Protein AF-A0A427A4R5-F1 (afdb_monomer)

Radius of gyration: 20.58 Å; Cα contacts (8 Å, |Δi|>4): 154; chains: 1; bounding box: 73×39×42 Å

Nearest PDB structures (foldseek):
  8kbw-assembly1_D  TM=3.831E-01  e=3.449E-10  Oryza sativa Japonica Group
  9b99-assembly1_A  TM=3.797E-01  e=1.182E-09  Grindelia hirsutula
  3s9v-assembly3_C  TM=4.020E-01  e=3.395E-09  Abies grandis
  8kbw-assembly1_F  TM=3.816E-01  e=3.201E-09  Oryza sativa Japonica Group
  3sdv-assembly1_A  TM=4.084E-01  e=1.267E-06  Abies grandis

Mean predicted aligned error: 14.0 Å

InterPro domains:
  IPR008930 Terpenoid cyclases/protein prenyltransferase alpha-alpha toroid [SSF48239] (10-171)
  IPR050148 Terpene synthase-like [PTHR31739] (1-123)

Sequence (173 aa):
MGDGEISISAYDTAWVALLKNTDGSGGPRFPSSLQWIVHNQLPDGSWGDAVIFSAHDRMINTLACNMWRLREEEAELMPIGFEVAFPSLLDIAKELELEIPYGDPSLQEIDAKRNLKLKRYCSKTPVLHSPFQTYWTEDGICWAKNTRVHEVDDTSMGFRLLRLHGYDVSAGE

pLDDT: mean 71.15, std 11.74, range [39.38, 89.81]

Foldseek 3Di:
DDDDPDDDQLLVLLVQQPDDDPVPPRHHPCVVSLVCLVVQQDPVRFDADPPDDDPLRRVNSRCSSCLVVLVVPDPVPDPQCCLQVVVVVVVVCVVVVPPDPCVDVSNVVSVVVNVVVVCVQCVVDPPPAGVLNVQQDLVFDDPDGPDPDHDPSRRVVSVVVCVVVPHDHDNHD

Structure (mmCIF, N/CA/C/O backbone):
data_AF-A0A427A4R5-F1
#
_entry.id   AF-A0A427A4R5-F1
#
loop_
_atom_site.group_PDB
_atom_site.id
_atom_site.type_symbol
_atom_site.label_atom_id
_atom_site.label_alt_id
_atom_site.label_comp_id
_atom_site.label_asym_id
_atom_site.label_entity_id
_atom_site.label_seq_id
_atom_site.pdbx_PDB_ins_code
_atom_site.Cartn_x
_atom_site.Cartn_y
_atom_site.Cartn_z
_atom_site.occupancy
_atom_site.B_iso_or_equiv
_atom_site.auth_seq_id
_atom_site.auth_comp_id
_atom_site.auth_asym_id
_atom_site.auth_atom_id
_atom_site.pdbx_PDB_model_num
ATOM 1 N N . MET A 1 1 ? -39.276 -5.305 -4.359 1.00 40.47 1 MET A N 1
ATOM 2 C CA . MET A 1 1 ? -38.156 -4.649 -5.060 1.00 40.47 1 MET A CA 1
ATOM 3 C C . MET A 1 1 ? -36.912 -5.276 -4.477 1.00 40.47 1 MET A C 1
ATOM 5 O O . MET A 1 1 ? -36.729 -5.146 -3.278 1.00 40.47 1 MET A O 1
ATOM 9 N N . GLY A 1 2 ? -36.224 -6.115 -5.251 1.00 44.09 2 GLY A N 1
ATOM 10 C CA . GLY A 1 2 ? -35.002 -6.772 -4.787 1.00 44.09 2 GLY A CA 1
ATOM 11 C C . GLY A 1 2 ? -33.870 -5.759 -4.772 1.00 44.09 2 GLY A C 1
ATOM 12 O O . GLY A 1 2 ? -33.790 -4.940 -5.691 1.00 44.09 2 GLY A O 1
ATOM 13 N N . ASP A 1 3 ? -33.061 -5.789 -3.719 1.00 51.88 3 ASP A N 1
ATOM 14 C CA . ASP A 1 3 ? -31.823 -5.023 -3.643 1.00 51.88 3 ASP A CA 1
ATOM 15 C C . ASP A 1 3 ? -30.990 -5.366 -4.883 1.00 51.88 3 ASP A C 1
ATOM 17 O O . ASP A 1 3 ? -30.817 -6.541 -5.209 1.00 51.88 3 ASP A O 1
ATOM 21 N N . GLY A 1 4 ? -30.596 -4.348 -5.653 1.00 47.34 4 GLY A N 1
ATOM 22 C CA . GLY A 1 4 ? -29.899 -4.550 -6.921 1.00 47.34 4 GLY A CA 1
ATOM 23 C C . GLY A 1 4 ? -28.663 -5.425 -6.725 1.00 47.34 4 GLY A C 1
ATOM 24 O O . GLY A 1 4 ? -27.891 -5.195 -5.796 1.00 47.34 4 GLY A O 1
ATOM 25 N N . GLU A 1 5 ? -28.483 -6.429 -7.585 1.00 48.81 5 GLU A N 1
ATOM 26 C CA . GLU A 1 5 ? -27.277 -7.258 -7.583 1.00 48.81 5 GLU A CA 1
ATOM 27 C C . GLU A 1 5 ? -26.081 -6.392 -7.993 1.00 48.81 5 GLU A C 1
ATOM 29 O O . GLU A 1 5 ? -25.834 -6.146 -9.172 1.00 48.81 5 GLU A O 1
ATOM 34 N N . ILE A 1 6 ? -25.366 -5.882 -6.995 1.00 63.69 6 ILE A N 1
ATOM 35 C CA . ILE A 1 6 ? -24.097 -5.177 -7.149 1.00 63.69 6 ILE A CA 1
ATOM 36 C C . ILE A 1 6 ? -23.028 -6.067 -6.520 1.00 63.69 6 ILE A C 1
ATOM 38 O O . ILE A 1 6 ? -23.220 -6.619 -5.433 1.00 63.69 6 ILE A O 1
ATOM 42 N N . SER A 1 7 ? -21.908 -6.241 -7.220 1.00 70.44 7 SER A N 1
ATOM 43 C CA . SER A 1 7 ? -20.760 -6.987 -6.709 1.00 70.44 7 SER A CA 1
ATOM 44 C C . SER A 1 7 ? -20.239 -6.363 -5.415 1.00 70.44 7 SER A C 1
ATOM 46 O O . SER A 1 7 ? -20.190 -5.141 -5.280 1.00 70.44 7 SER A O 1
ATOM 48 N N . ILE A 1 8 ? -19.806 -7.199 -4.471 1.00 79.31 8 ILE A N 1
ATOM 49 C CA . ILE A 1 8 ? -19.217 -6.726 -3.215 1.00 79.31 8 ILE A CA 1
ATOM 50 C C . ILE A 1 8 ? -17.925 -5.959 -3.525 1.00 79.31 8 ILE A C 1
ATOM 52 O O . ILE A 1 8 ? -17.024 -6.480 -4.179 1.00 79.31 8 ILE A O 1
ATOM 56 N N . SER A 1 9 ? -17.837 -4.728 -3.027 1.00 83.75 9 SER A N 1
ATOM 57 C CA . SER A 1 9 ? -16.649 -3.880 -3.120 1.00 83.75 9 SER A CA 1
ATOM 58 C C . SER A 1 9 ? -15.634 -4.292 -2.054 1.00 83.75 9 SER A C 1
ATOM 60 O O . SER A 1 9 ? -15.919 -4.247 -0.849 1.00 83.75 9 SER A O 1
ATOM 62 N N . ALA A 1 10 ? -14.445 -4.722 -2.487 1.00 82.94 10 ALA A N 1
ATOM 63 C CA . ALA A 1 10 ? -13.373 -5.093 -1.567 1.00 82.94 10 ALA A CA 1
ATOM 64 C C . ALA A 1 10 ? -12.885 -3.880 -0.762 1.00 82.94 10 ALA A C 1
ATOM 66 O O . ALA A 1 10 ? -12.626 -4.008 0.433 1.00 82.94 10 ALA A O 1
ATOM 67 N N . TYR A 1 11 ? -12.857 -2.702 -1.387 1.00 77.94 11 TYR A N 1
ATOM 68 C CA . TYR A 1 11 ? -12.563 -1.423 -0.758 1.00 77.94 11 TYR A CA 1
ATOM 69 C C . TYR A 1 11 ? -13.521 -1.153 0.406 1.00 77.94 11 TYR A C 1
ATOM 71 O O . TYR A 1 11 ? -13.077 -1.089 1.550 1.00 77.94 11 TYR A O 1
ATOM 79 N N . ASP A 1 12 ? -14.834 -1.104 0.163 1.00 80.06 12 ASP A N 1
ATOM 80 C CA . ASP A 1 12 ? -15.829 -0.827 1.214 1.00 80.06 12 ASP A CA 1
ATOM 81 C C . ASP A 1 12 ? -15.789 -1.874 2.333 1.00 80.06 12 ASP A C 1
ATOM 83 O O . ASP A 1 12 ? -15.874 -1.550 3.520 1.00 80.06 12 ASP A O 1
ATOM 87 N N . THR A 1 13 ? -15.586 -3.142 1.970 1.00 82.31 13 THR A N 1
ATOM 88 C CA . THR A 1 13 ? -15.473 -4.237 2.942 1.00 82.31 13 THR A CA 1
ATOM 89 C C . THR A 1 13 ? -14.233 -4.091 3.827 1.00 82.31 13 THR A C 1
ATOM 91 O O . THR A 1 13 ? -14.310 -4.333 5.036 1.00 82.31 13 THR A O 1
ATOM 94 N N . ALA A 1 14 ? -13.108 -3.643 3.262 1.00 75.50 14 ALA A N 1
ATOM 95 C CA . ALA A 1 14 ? -11.887 -3.350 4.004 1.00 75.50 14 ALA A CA 1
ATOM 96 C C . ALA A 1 14 ? -12.073 -2.230 5.029 1.00 75.50 14 ALA A C 1
ATOM 98 O O . ALA A 1 14 ? -11.571 -2.321 6.150 1.00 75.50 14 ALA A O 1
ATOM 99 N N . TRP A 1 15 ? -12.872 -1.219 4.706 1.00 75.12 15 TRP A N 1
ATOM 100 C CA . TRP A 1 15 ? -13.190 -0.148 5.647 1.00 75.12 15 TRP A CA 1
ATOM 101 C C . TRP A 1 15 ? -14.040 -0.601 6.818 1.00 75.12 15 TRP A C 1
ATOM 103 O O . TRP A 1 15 ? -13.760 -0.251 7.966 1.00 75.12 15 TRP A O 1
ATOM 113 N N . VAL A 1 16 ? -15.057 -1.417 6.550 1.00 79.75 16 VAL A N 1
ATOM 114 C CA . VAL A 1 16 ? -15.907 -1.982 7.604 1.00 79.75 16 VAL A CA 1
ATOM 115 C C . VAL A 1 16 ? -15.085 -2.867 8.547 1.00 79.75 16 VAL A C 1
ATOM 117 O O . VAL A 1 16 ? -15.309 -2.848 9.759 1.00 79.75 16 VAL A O 1
ATOM 120 N N . ALA A 1 17 ? -14.090 -3.583 8.015 1.00 79.50 17 ALA A N 1
ATOM 121 C CA . ALA A 1 17 ? -13.190 -4.428 8.794 1.00 79.50 17 ALA A CA 1
ATOM 122 C C . ALA A 1 17 ? -12.305 -3.656 9.795 1.00 79.50 17 ALA A C 1
ATOM 124 O O . ALA A 1 17 ? -11.918 -4.221 10.818 1.00 79.50 17 ALA A O 1
ATOM 125 N N . LEU A 1 18 ? -12.018 -2.371 9.552 1.00 73.12 18 LEU A N 1
ATOM 126 C CA . LEU A 1 18 ? -11.190 -1.532 10.433 1.00 73.12 18 LEU A CA 1
ATOM 127 C C . LEU A 1 18 ? -11.945 -0.977 11.652 1.00 73.12 18 LEU A C 1
ATOM 129 O O . LEU A 1 18 ? -11.328 -0.461 12.590 1.00 73.12 18 LEU A O 1
ATOM 133 N N . LEU A 1 19 ? -13.278 -1.062 11.667 1.00 74.94 19 LEU A N 1
ATOM 134 C CA . LEU A 1 19 ? -14.085 -0.568 12.779 1.00 74.94 19 LEU A CA 1
ATOM 135 C C . LEU A 1 19 ? -13.841 -1.411 14.030 1.00 74.94 19 LEU A C 1
ATOM 137 O O . LEU A 1 19 ? -13.988 -2.627 14.000 1.00 74.94 19 LEU A O 1
ATOM 141 N N . LYS A 1 20 ? -13.535 -0.766 15.158 1.00 75.69 20 LYS A N 1
ATOM 142 C CA . LYS A 1 20 ? -13.300 -1.446 16.441 1.00 75.69 20 LYS A CA 1
ATOM 143 C C . LYS A 1 20 ? -14.582 -1.624 17.254 1.00 75.69 20 LYS A C 1
ATOM 145 O O . LYS A 1 20 ? -15.545 -0.847 17.140 1.00 75.69 20 LYS A O 1
ATOM 150 N N . ASN A 1 21 ? -14.578 -2.634 18.120 1.00 74.62 21 ASN A N 1
ATOM 151 C CA . ASN A 1 21 ? -15.621 -2.797 19.125 1.00 74.62 21 ASN A CA 1
ATOM 152 C C . ASN A 1 21 ? -15.681 -1.582 20.064 1.00 74.62 21 ASN A C 1
ATOM 154 O O . ASN A 1 21 ? -14.662 -1.052 20.502 1.00 74.62 21 ASN A O 1
ATOM 158 N N . THR A 1 22 ? -16.897 -1.141 20.393 1.00 76.75 22 THR A N 1
ATOM 159 C CA . THR A 1 22 ? -17.135 -0.030 21.340 1.00 76.75 22 THR A CA 1
ATOM 160 C C . THR A 1 22 ? -16.897 -0.410 22.796 1.00 76.75 22 THR A C 1
ATOM 162 O O . THR A 1 22 ? -16.847 0.471 23.645 1.00 76.75 22 THR A O 1
ATOM 165 N N . ASP A 1 23 ? -16.769 -1.701 23.091 1.00 78.69 23 ASP A N 1
ATOM 166 C CA . ASP A 1 23 ? -16.553 -2.228 24.440 1.00 78.69 23 ASP A CA 1
ATOM 167 C C . ASP A 1 23 ? -15.074 -2.222 24.871 1.00 78.69 23 ASP A C 1
ATOM 169 O O . ASP A 1 23 ? -14.762 -2.583 26.003 1.00 78.69 23 ASP A O 1
ATOM 173 N N . GLY A 1 24 ? -14.160 -1.808 23.985 1.00 63.94 24 GLY A N 1
ATOM 174 C CA . GLY A 1 24 ? -12.726 -1.759 24.267 1.00 63.94 24 GLY A CA 1
ATOM 175 C C . GLY A 1 24 ? -12.001 -3.104 24.152 1.00 63.94 24 GLY A C 1
ATOM 176 O O . GLY A 1 24 ? -10.807 -3.152 24.432 1.00 63.94 24 GLY A O 1
ATOM 177 N N . SER A 1 25 ? -12.658 -4.171 23.680 1.00 70.12 25 SER A N 1
ATOM 178 C CA . SER A 1 25 ? -12.070 -5.516 23.508 1.00 70.12 25 SER A CA 1
ATOM 179 C C . SER A 1 25 ? -10.952 -5.611 22.456 1.00 70.12 25 SER A C 1
ATOM 181 O O . SER A 1 25 ? -10.437 -6.695 22.199 1.00 70.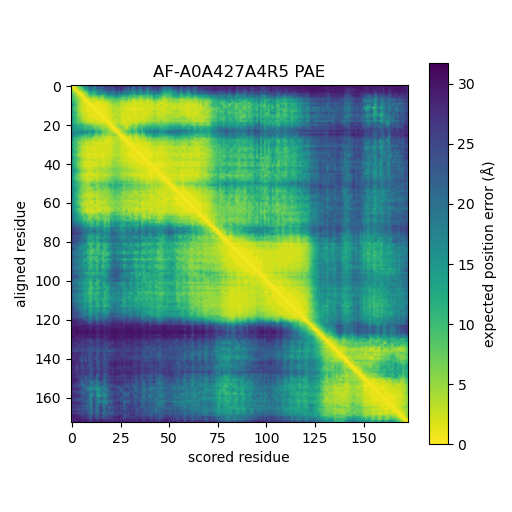12 25 SER A O 1
ATOM 183 N N . GLY A 1 26 ? -10.557 -4.497 21.830 1.00 65.56 26 GLY A N 1
ATOM 184 C CA . GLY A 1 26 ? -9.461 -4.417 20.857 1.00 65.56 26 GLY A CA 1
ATOM 185 C C . GLY A 1 26 ? -9.765 -5.027 19.484 1.00 65.56 26 GLY A C 1
ATOM 186 O O . GLY A 1 26 ? -9.138 -4.627 18.508 1.00 65.56 26 GLY A O 1
ATOM 187 N N . GLY A 1 27 ? -10.748 -5.929 19.397 1.00 70.69 27 GLY A N 1
ATOM 188 C CA . GLY A 1 27 ? -11.131 -6.632 18.175 1.00 70.69 27 GLY A CA 1
ATOM 189 C C . GLY A 1 27 ? -12.009 -5.832 17.196 1.00 70.69 27 GLY A C 1
ATOM 190 O O . GLY A 1 27 ? -12.560 -4.776 17.543 1.00 70.69 27 GLY A O 1
ATOM 191 N N . PRO A 1 28 ? -12.160 -6.348 15.962 1.00 75.81 28 PRO A N 1
ATOM 192 C CA . PRO A 1 28 ? -12.996 -5.759 14.922 1.00 75.81 28 PRO A CA 1
ATOM 193 C C . PRO A 1 28 ? -14.482 -5.892 15.275 1.00 75.81 28 PRO A C 1
ATOM 195 O O . PRO A 1 28 ? -14.946 -6.942 15.719 1.00 75.81 28 PRO A O 1
ATOM 198 N N . ARG A 1 29 ? -15.246 -4.835 15.001 1.00 79.50 29 ARG A N 1
ATOM 199 C CA . ARG A 1 29 ? -16.705 -4.769 15.154 1.00 79.50 29 ARG A CA 1
ATOM 200 C C . ARG A 1 29 ? -17.428 -5.768 14.268 1.00 79.50 29 ARG A C 1
ATOM 202 O O . ARG A 1 29 ? -18.464 -6.301 14.657 1.00 79.50 29 ARG A O 1
ATOM 209 N N . PHE A 1 30 ? -16.878 -6.014 13.085 1.00 84.12 30 PHE A N 1
ATOM 210 C CA . PHE A 1 30 ? -17.453 -6.906 12.089 1.00 84.12 30 PHE A CA 1
ATOM 211 C C . PHE A 1 30 ? -16.414 -7.947 11.656 1.00 84.12 30 PHE A C 1
ATOM 213 O O . PHE A 1 30 ? -15.767 -7.789 10.620 1.00 84.12 30 PHE A O 1
ATOM 220 N N . PRO A 1 31 ? -16.236 -9.036 12.429 1.00 84.94 31 PRO A N 1
ATOM 221 C CA . PRO A 1 31 ? -15.270 -10.086 12.097 1.00 84.94 31 PRO A CA 1
ATOM 222 C C . PRO A 1 31 ? -15.521 -10.739 10.730 1.00 84.94 31 PRO A C 1
ATOM 224 O O . PRO A 1 31 ? -14.581 -11.173 10.068 1.00 84.94 31 PRO A O 1
ATOM 227 N N . SER A 1 32 ? -16.780 -10.775 10.280 1.00 87.69 32 SER A N 1
ATOM 228 C CA . SER A 1 32 ? -17.168 -11.293 8.964 1.00 87.69 32 SER A CA 1
ATOM 229 C C . SER A 1 32 ? -16.558 -10.501 7.804 1.00 87.69 32 SER A C 1
ATOM 231 O O . SER A 1 32 ? -16.255 -11.094 6.773 1.00 87.69 32 SER A O 1
ATOM 233 N N . SER A 1 33 ? -16.321 -9.196 7.964 1.00 81.75 33 SER A N 1
ATOM 234 C CA . SER A 1 33 ? -15.665 -8.369 6.943 1.00 81.75 33 SER A CA 1
ATOM 235 C C . SER A 1 33 ? -14.195 -8.756 6.771 1.00 81.75 33 SER A C 1
ATOM 237 O O . SER A 1 33 ? -13.741 -8.932 5.645 1.00 81.75 33 SER A O 1
ATOM 239 N N . LEU A 1 34 ? -13.466 -8.996 7.869 1.00 80.00 34 LEU A N 1
ATOM 240 C CA . LEU A 1 34 ? -12.098 -9.532 7.795 1.00 80.00 34 LEU A CA 1
ATOM 241 C C . LEU A 1 34 ? -12.066 -10.935 7.190 1.00 80.00 34 LEU A C 1
ATOM 243 O O . LEU A 1 34 ? -11.211 -11.225 6.358 1.00 80.00 34 LEU A O 1
ATOM 247 N N . GLN A 1 35 ? -13.004 -11.802 7.580 1.00 84.94 35 GLN A N 1
ATOM 248 C CA . GLN A 1 35 ? -13.112 -13.129 6.979 1.00 84.94 35 GLN A CA 1
ATOM 249 C C . GLN A 1 35 ? -13.341 -13.023 5.474 1.00 84.94 35 GLN A C 1
ATOM 251 O O . GLN A 1 35 ? -12.673 -13.721 4.718 1.00 84.94 35 GLN A O 1
ATOM 256 N N . TRP A 1 36 ? -14.223 -12.133 5.021 1.00 89.81 36 TRP A N 1
ATOM 257 C CA . TRP A 1 36 ? -14.442 -11.919 3.596 1.00 89.81 36 TRP A CA 1
ATOM 258 C C . TRP A 1 36 ? -13.146 -11.510 2.889 1.00 89.81 36 TRP A C 1
ATOM 260 O O . TRP A 1 36 ? -12.793 -12.130 1.890 1.00 89.81 36 TRP A O 1
ATOM 270 N N . ILE A 1 37 ? -12.390 -10.556 3.441 1.00 83.44 37 ILE A N 1
ATOM 271 C CA . ILE A 1 37 ? -11.110 -10.115 2.860 1.00 83.44 37 ILE A CA 1
ATOM 272 C C . ILE A 1 37 ? -10.158 -11.302 2.701 1.00 83.44 37 ILE A C 1
ATOM 274 O O . ILE A 1 37 ? -9.651 -11.531 1.608 1.00 83.44 37 ILE A O 1
ATOM 278 N N . VAL A 1 38 ? -9.974 -12.104 3.754 1.00 85.06 38 VAL A N 1
ATOM 279 C CA . VAL A 1 38 ? -9.069 -13.266 3.730 1.00 85.06 38 VAL A CA 1
ATOM 280 C C . VAL A 1 38 ? -9.476 -14.300 2.675 1.00 85.06 38 VAL A C 1
ATOM 282 O O . VAL A 1 38 ? -8.608 -14.868 2.021 1.00 85.06 38 VAL A O 1
ATOM 285 N N . HIS A 1 39 ? -10.774 -14.542 2.485 1.00 89.19 39 HIS A N 1
ATOM 286 C CA . HIS A 1 39 ? -11.255 -15.571 1.554 1.00 89.19 39 HIS A CA 1
ATOM 287 C C . HIS A 1 39 ? -11.373 -15.101 0.098 1.00 89.19 39 HIS A C 1
ATOM 289 O O . HIS A 1 39 ? -11.484 -15.944 -0.788 1.00 89.19 39 HIS A O 1
ATOM 295 N N . ASN A 1 40 ? -11.368 -13.790 -0.159 1.00 88.81 40 ASN A N 1
ATOM 296 C CA . ASN A 1 40 ? -11.587 -13.220 -1.495 1.00 88.81 40 ASN A CA 1
ATOM 297 C C . ASN A 1 40 ? -10.317 -12.603 -2.106 1.00 88.81 40 ASN A C 1
ATOM 299 O O . ASN A 1 40 ? -10.407 -11.827 -3.056 1.00 88.81 40 ASN A O 1
ATOM 303 N N . GLN A 1 41 ? -9.137 -12.944 -1.579 1.00 89.06 41 GLN A N 1
ATOM 304 C CA . GLN A 1 41 ? -7.869 -12.599 -2.220 1.00 89.06 41 GLN A CA 1
ATOM 305 C C . GLN A 1 41 ? -7.740 -13.332 -3.562 1.00 89.06 41 GLN A C 1
ATOM 307 O O . GLN A 1 41 ? -7.976 -14.539 -3.650 1.00 89.06 41 GLN A O 1
ATOM 312 N N . LEU A 1 42 ? -7.346 -12.611 -4.610 1.00 88.06 42 LEU A N 1
ATOM 313 C CA . LEU A 1 42 ? -7.115 -13.189 -5.930 1.00 88.06 42 LEU A CA 1
ATOM 314 C C . LEU A 1 42 ? -5.809 -14.006 -5.959 1.00 88.06 42 LEU A C 1
ATOM 316 O O . LEU A 1 42 ? -4.928 -13.796 -5.122 1.00 88.06 42 LEU A O 1
ATOM 320 N N . PRO A 1 43 ? -5.624 -14.914 -6.941 1.00 86.94 43 PRO A N 1
ATOM 321 C CA . PRO A 1 43 ? -4.407 -15.727 -7.046 1.00 86.94 43 PRO A CA 1
ATOM 322 C C . PRO A 1 43 ? -3.106 -14.922 -7.190 1.00 86.94 43 PRO A C 1
ATOM 324 O O . PRO A 1 43 ? -2.036 -15.431 -6.870 1.00 86.94 43 PRO A O 1
ATOM 327 N N . ASP A 1 44 ? -3.189 -13.679 -7.672 1.00 82.00 44 ASP A N 1
ATOM 328 C CA . ASP A 1 44 ? -2.060 -12.746 -7.790 1.00 82.00 44 ASP A CA 1
ATOM 329 C C . ASP A 1 44 ? -1.770 -11.967 -6.490 1.00 82.00 44 ASP A C 1
ATOM 331 O O . ASP A 1 44 ? -0.854 -11.148 -6.446 1.00 82.00 44 ASP A O 1
ATOM 335 N N . GLY A 1 45 ? -2.539 -12.221 -5.427 1.00 81.38 45 GLY A N 1
ATOM 336 C CA . GLY A 1 45 ? -2.415 -11.566 -4.129 1.00 81.38 45 GLY A CA 1
ATOM 337 C C . GLY A 1 45 ? -3.154 -10.230 -4.013 1.00 81.38 45 GLY A C 1
ATOM 338 O O . GLY A 1 45 ? -3.138 -9.637 -2.932 1.00 81.38 45 GLY A O 1
ATOM 339 N N . SER A 1 46 ? -3.806 -9.759 -5.079 1.00 86.12 46 SER A N 1
ATOM 340 C CA . SER A 1 46 ? -4.572 -8.510 -5.086 1.00 86.12 46 SER A CA 1
ATOM 341 C C . SER A 1 46 ? -6.043 -8.708 -4.692 1.00 86.12 46 SER A C 1
ATOM 343 O O . SER A 1 46 ? -6.542 -9.830 -4.587 1.00 86.12 46 SER A O 1
ATOM 345 N N . TRP A 1 47 ? -6.746 -7.597 -4.485 1.00 87.44 47 TRP A N 1
ATOM 346 C CA . TRP A 1 47 ? -8.206 -7.531 -4.395 1.00 87.44 47 TRP A CA 1
ATOM 347 C C . TRP A 1 47 ? -8.736 -6.594 -5.482 1.00 87.44 47 TRP A C 1
ATOM 349 O O . TRP A 1 47 ? -8.034 -5.673 -5.894 1.00 87.44 47 TRP A O 1
ATOM 359 N N . GLY A 1 48 ? -9.962 -6.830 -5.946 1.00 86.06 48 GLY A N 1
ATOM 360 C CA . GLY A 1 48 ? -10.619 -6.057 -7.004 1.00 86.06 48 GLY A CA 1
ATOM 361 C C . GLY A 1 48 ? -11.454 -6.956 -7.913 1.00 86.06 48 GLY A C 1
ATOM 362 O O . GLY A 1 48 ? -11.697 -8.119 -7.582 1.00 86.06 48 GLY A O 1
ATOM 363 N N . ASP A 1 49 ? -11.882 -6.440 -9.063 1.00 84.75 49 ASP A N 1
ATOM 364 C CA . ASP A 1 49 ? -12.687 -7.229 -10.003 1.00 84.75 49 ASP A CA 1
ATOM 365 C C . ASP A 1 49 ? -11.858 -8.376 -10.623 1.00 84.75 49 ASP A C 1
ATOM 367 O O . ASP A 1 49 ? -10.733 -8.189 -11.109 1.00 84.75 49 ASP A O 1
ATOM 371 N N . ALA A 1 50 ? -12.398 -9.597 -10.570 1.00 82.00 50 ALA A N 1
ATOM 372 C CA . ALA A 1 50 ? -11.726 -10.805 -11.048 1.00 82.00 50 ALA A CA 1
ATOM 373 C C . ALA A 1 50 ? -11.737 -10.938 -12.583 1.00 82.00 50 ALA A C 1
ATOM 375 O O . ALA A 1 50 ? -10.883 -11.623 -13.145 1.00 82.00 50 ALA A O 1
ATOM 376 N N . VAL A 1 51 ? -12.699 -10.304 -13.253 1.00 82.06 51 VAL A N 1
ATOM 377 C CA . VAL A 1 51 ? -12.940 -10.396 -14.699 1.00 82.06 51 VAL A CA 1
ATOM 378 C C . VAL A 1 51 ? -12.360 -9.182 -15.421 1.00 82.06 51 VAL A C 1
ATOM 380 O O . VAL A 1 51 ? -11.765 -9.324 -16.489 1.00 82.06 51 VAL A O 1
ATOM 383 N N . ILE A 1 52 ? -12.504 -7.992 -14.838 1.00 80.06 52 ILE A N 1
ATOM 384 C CA . ILE A 1 52 ? -12.036 -6.731 -15.410 1.00 80.06 52 ILE A CA 1
ATOM 385 C C . ILE A 1 52 ? -10.776 -6.284 -14.677 1.00 80.06 52 ILE A C 1
ATOM 387 O O . ILE A 1 52 ? -10.813 -5.816 -13.543 1.00 80.06 52 ILE A O 1
ATOM 391 N N . PHE A 1 53 ? -9.632 -6.378 -15.353 1.00 81.06 53 PHE A N 1
ATOM 392 C CA . PHE A 1 53 ? -8.389 -5.861 -14.797 1.00 81.06 53 PHE A CA 1
ATOM 393 C C . PHE A 1 53 ? -8.291 -4.344 -14.997 1.00 81.06 53 PHE A C 1
ATOM 395 O O . PHE A 1 53 ? -8.128 -3.859 -16.117 1.00 81.06 53 PHE A O 1
ATOM 402 N N . SER A 1 54 ? -8.322 -3.597 -13.895 1.00 80.06 54 SER A N 1
ATOM 403 C CA . SER A 1 54 ? -7.947 -2.184 -13.842 1.00 80.06 54 SER A CA 1
ATOM 404 C C . SER A 1 54 ? -6.835 -2.008 -12.816 1.00 80.06 54 SER A C 1
ATOM 406 O O . SER A 1 54 ? -7.006 -2.352 -11.651 1.00 80.06 54 SER A O 1
ATOM 408 N N . ALA A 1 55 ? -5.691 -1.459 -13.231 1.00 73.00 55 ALA A N 1
ATOM 409 C CA . ALA A 1 55 ? -4.554 -1.258 -12.330 1.00 73.00 55 ALA A CA 1
ATOM 410 C C . ALA A 1 55 ? -4.922 -0.370 -11.128 1.00 73.00 55 ALA A C 1
ATOM 412 O O . ALA A 1 55 ? -4.541 -0.677 -10.002 1.00 73.00 55 ALA A O 1
ATOM 413 N N . HIS A 1 56 ? -5.719 0.679 -11.355 1.00 70.31 56 HIS A N 1
ATOM 414 C CA . HIS A 1 56 ? -6.209 1.563 -10.294 1.00 70.31 56 HIS A CA 1
ATOM 415 C C . HIS A 1 56 ? -7.114 0.815 -9.309 1.00 70.31 56 HIS A C 1
ATOM 417 O O . HIS A 1 56 ? -6.914 0.921 -8.102 1.00 70.31 56 HIS A O 1
ATOM 423 N N . ASP A 1 57 ? -8.051 0.011 -9.825 1.00 76.12 57 ASP A N 1
ATOM 424 C CA . ASP A 1 57 ? -8.950 -0.814 -9.010 1.00 76.12 57 ASP A CA 1
ATOM 425 C C . ASP A 1 57 ? -8.159 -1.826 -8.173 1.00 76.12 57 ASP A C 1
ATOM 427 O O . ASP A 1 57 ? -8.323 -1.908 -6.957 1.00 76.12 57 ASP A O 1
ATOM 431 N N . ARG A 1 58 ? -7.215 -2.541 -8.793 1.00 80.88 58 ARG A N 1
ATOM 432 C CA . ARG A 1 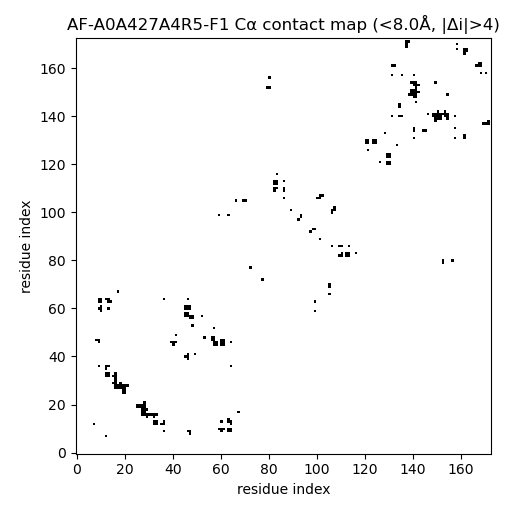58 ? -6.380 -3.511 -8.080 1.00 80.88 58 ARG A CA 1
ATOM 433 C C . ARG A 1 58 ? -5.535 -2.850 -7.007 1.00 80.88 58 ARG A C 1
ATOM 435 O O . ARG A 1 58 ? -5.477 -3.356 -5.889 1.00 80.88 58 ARG A O 1
ATOM 442 N N . MET A 1 59 ? -4.905 -1.718 -7.308 1.00 76.38 59 MET A N 1
ATOM 443 C CA . MET A 1 59 ? -4.077 -1.007 -6.336 1.00 76.38 59 MET A CA 1
ATOM 444 C C . MET A 1 59 ? -4.898 -0.522 -5.141 1.00 76.38 59 MET A C 1
ATOM 446 O O . MET A 1 59 ? -4.504 -0.785 -4.006 1.00 76.38 59 MET A O 1
ATOM 450 N N . ILE A 1 60 ? -6.038 0.139 -5.368 1.00 76.12 60 ILE A N 1
ATOM 451 C CA . ILE A 1 60 ? -6.814 0.748 -4.282 1.00 76.12 60 ILE A CA 1
ATOM 452 C C . ILE A 1 60 ? -7.477 -0.303 -3.384 1.00 76.12 60 ILE A C 1
ATOM 454 O O . ILE A 1 60 ? -7.399 -0.201 -2.160 1.00 76.12 60 ILE A O 1
ATOM 458 N N . ASN A 1 61 ? -8.048 -1.360 -3.969 1.00 79.25 61 ASN A N 1
ATOM 459 C CA . ASN A 1 61 ? -8.659 -2.449 -3.210 1.00 79.25 61 ASN A CA 1
ATOM 460 C C . ASN A 1 61 ? -7.605 -3.242 -2.429 1.00 79.25 61 ASN A C 1
ATOM 462 O O . ASN A 1 61 ? -7.816 -3.561 -1.260 1.00 79.25 61 ASN A O 1
ATOM 466 N N . THR A 1 62 ? -6.452 -3.529 -3.043 1.00 84.69 62 THR A N 1
ATOM 467 C CA . THR A 1 62 ? -5.353 -4.248 -2.374 1.00 84.69 62 THR A CA 1
ATOM 468 C C . THR A 1 62 ? -4.771 -3.434 -1.231 1.00 84.69 62 THR A C 1
ATOM 470 O O . THR A 1 62 ? -4.512 -3.979 -0.158 1.00 84.69 62 THR A O 1
ATOM 473 N N . LEU A 1 63 ? -4.581 -2.131 -1.439 1.00 81.06 63 LEU A N 1
ATOM 474 C CA . LEU A 1 63 ? -4.116 -1.227 -0.399 1.00 81.06 63 LEU A CA 1
ATOM 475 C C . LEU A 1 63 ? -5.090 -1.214 0.781 1.00 81.06 63 LEU A C 1
ATOM 477 O O . LEU A 1 63 ? -4.677 -1.479 1.908 1.00 81.06 63 LEU A O 1
ATOM 481 N N . ALA A 1 64 ? -6.378 -0.979 0.514 1.00 78.62 64 ALA A N 1
ATOM 482 C CA . ALA A 1 64 ? -7.414 -0.949 1.540 1.00 78.62 64 ALA A CA 1
ATOM 483 C C . ALA A 1 64 ? -7.478 -2.276 2.315 1.00 78.62 64 ALA A C 1
ATOM 485 O O . ALA A 1 64 ? -7.431 -2.278 3.545 1.00 78.62 64 ALA A O 1
ATOM 486 N N . CYS A 1 65 ? -7.480 -3.414 1.611 1.00 81.00 65 CYS A N 1
ATOM 487 C CA . CYS A 1 65 ? -7.532 -4.743 2.225 1.00 81.00 65 CYS A CA 1
ATOM 488 C C . CYS A 1 65 ? -6.306 -5.073 3.083 1.00 81.00 65 CYS A C 1
ATOM 490 O O . CYS A 1 65 ? -6.430 -5.884 3.995 1.00 81.00 65 CYS A O 1
ATOM 492 N N . ASN A 1 66 ? -5.141 -4.465 2.830 1.00 81.00 66 ASN A N 1
ATOM 493 C CA . ASN A 1 66 ? -3.922 -4.698 3.613 1.00 81.00 66 ASN A CA 1
ATOM 494 C C . ASN A 1 66 ? -3.655 -3.634 4.685 1.00 81.00 66 ASN A C 1
ATOM 496 O O . ASN A 1 66 ? -2.753 -3.817 5.501 1.00 81.00 66 ASN A O 1
ATOM 500 N N . MET A 1 67 ? -4.432 -2.550 4.751 1.00 76.00 67 MET A N 1
ATOM 501 C CA . MET A 1 67 ? -4.221 -1.505 5.759 1.00 76.00 67 MET A CA 1
ATOM 502 C C . MET A 1 67 ? -4.259 -2.021 7.200 1.00 76.00 67 MET A C 1
ATOM 504 O O . MET A 1 67 ? -3.507 -1.537 8.044 1.00 76.00 67 MET A O 1
ATOM 508 N N . TRP A 1 68 ? -5.113 -3.003 7.499 1.00 70.62 68 TRP A N 1
ATOM 509 C CA . TRP A 1 68 ? -5.160 -3.595 8.838 1.00 70.62 68 TRP A CA 1
ATOM 510 C C . TRP A 1 68 ? -3.862 -4.346 9.171 1.00 70.62 68 TRP A C 1
ATOM 512 O O . TRP A 1 68 ? -3.397 -4.268 10.305 1.00 70.62 68 TRP A O 1
ATOM 522 N N . ARG A 1 69 ? -3.218 -4.986 8.182 1.00 72.62 69 ARG A N 1
ATOM 523 C CA . ARG A 1 69 ? -1.924 -5.666 8.360 1.00 72.62 69 ARG A CA 1
ATOM 524 C C . ARG A 1 69 ? -0.793 -4.692 8.627 1.00 72.62 69 ARG A C 1
ATOM 526 O O . ARG A 1 69 ? 0.030 -4.961 9.489 1.00 72.62 69 ARG A O 1
ATOM 533 N N . LEU A 1 70 ? -0.810 -3.519 7.988 1.00 70.56 70 LEU A N 1
ATOM 534 C CA . LEU A 1 70 ? 0.162 -2.452 8.272 1.00 70.56 70 LEU A CA 1
ATOM 535 C C . LEU A 1 70 ? 0.161 -2.022 9.748 1.00 70.56 70 LEU A C 1
ATOM 537 O O . LEU A 1 70 ? 1.135 -1.437 10.213 1.00 70.56 70 LEU A O 1
ATOM 541 N N . ARG A 1 71 ? -0.936 -2.275 10.474 1.00 66.31 71 ARG A N 1
ATOM 542 C CA . ARG A 1 71 ? -1.059 -1.994 11.907 1.00 66.31 71 ARG A CA 1
ATOM 543 C C . ARG A 1 71 ? -0.547 -3.124 12.799 1.00 66.31 71 ARG A C 1
ATOM 545 O O . ARG A 1 71 ? -0.120 -2.843 13.914 1.00 66.31 71 ARG A O 1
ATOM 552 N N . GLU A 1 72 ? -0.682 -4.371 12.358 1.00 65.56 72 GLU A N 1
ATOM 553 C CA . GLU A 1 72 ? -0.443 -5.558 13.190 1.00 65.56 72 GLU A CA 1
ATOM 554 C C . GLU A 1 72 ? 0.886 -6.258 12.895 1.00 65.56 72 GLU A C 1
ATOM 556 O O . GLU A 1 72 ? 1.397 -6.961 13.763 1.00 65.56 72 GLU A O 1
ATOM 561 N N . GLU A 1 73 ? 1.456 -6.087 11.701 1.00 66.00 73 GLU A N 1
ATOM 562 C CA . GLU A 1 73 ? 2.713 -6.738 11.339 1.00 66.00 73 GLU A CA 1
ATOM 563 C C . GLU A 1 73 ? 3.906 -6.148 12.107 1.00 66.00 73 GLU A C 1
ATOM 565 O O . GLU A 1 73 ? 4.119 -4.933 12.164 1.00 66.00 73 GLU A O 1
ATOM 570 N N . GLU A 1 74 ? 4.704 -7.048 12.688 1.00 60.00 74 GLU A N 1
ATOM 571 C CA . GLU A 1 74 ? 5.926 -6.720 13.418 1.00 60.00 74 GLU A CA 1
ATOM 572 C C . GLU A 1 74 ? 6.925 -5.979 12.521 1.00 60.00 74 GLU A C 1
ATOM 574 O O . GLU A 1 74 ? 7.211 -6.383 11.390 1.00 60.00 74 GLU A O 1
ATOM 579 N N . ALA A 1 75 ? 7.523 -4.914 13.060 1.00 61.59 75 ALA A N 1
ATOM 580 C CA . ALA A 1 75 ? 8.443 -4.050 12.319 1.00 61.59 75 ALA A CA 1
ATOM 581 C C . ALA A 1 75 ? 9.698 -4.784 11.802 1.00 61.59 75 ALA A C 1
ATOM 583 O O . ALA A 1 75 ? 10.359 -4.291 10.892 1.00 61.59 75 ALA A O 1
ATOM 584 N N . GLU A 1 76 ? 10.020 -5.952 12.362 1.00 57.09 76 GLU A N 1
ATOM 585 C CA . GLU A 1 76 ? 11.166 -6.786 11.977 1.00 57.09 76 GLU A CA 1
ATOM 586 C C . GLU A 1 76 ? 10.993 -7.472 10.612 1.00 57.09 76 GLU A C 1
ATOM 588 O O . GLU A 1 76 ? 11.987 -7.816 9.975 1.00 57.09 76 GLU A O 1
ATOM 593 N N . LEU A 1 77 ? 9.752 -7.640 10.142 1.00 59.75 77 LEU A N 1
ATOM 594 C CA . LEU A 1 77 ? 9.443 -8.212 8.824 1.00 59.75 77 LEU A CA 1
ATOM 595 C C . LEU A 1 77 ? 9.255 -7.143 7.739 1.00 59.75 77 LEU A C 1
ATOM 597 O O . LEU A 1 77 ? 9.011 -7.473 6.578 1.00 59.75 77 LEU A O 1
ATOM 601 N N . MET A 1 78 ? 9.366 -5.863 8.102 1.00 66.62 78 MET A N 1
ATOM 602 C CA . MET A 1 78 ? 9.166 -4.754 7.180 1.00 66.62 78 MET A CA 1
ATOM 603 C C . MET A 1 78 ? 10.234 -4.773 6.073 1.00 66.62 78 MET A C 1
ATOM 605 O O . MET A 1 78 ? 11.430 -4.764 6.382 1.00 66.62 78 MET A O 1
ATOM 609 N N . PRO A 1 79 ? 9.841 -4.756 4.783 1.00 70.25 79 PRO A N 1
ATOM 610 C CA . PRO A 1 79 ? 10.802 -4.677 3.693 1.00 70.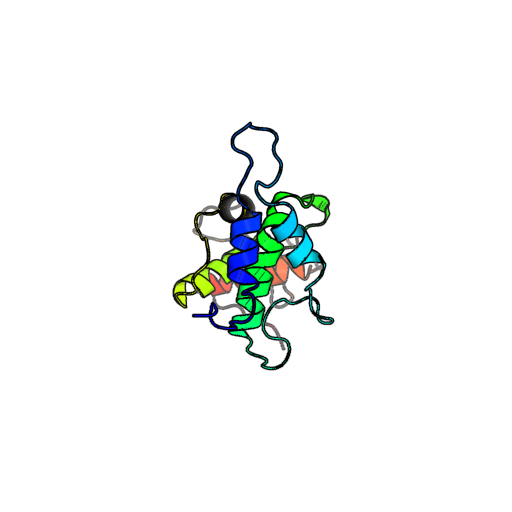25 79 PRO A CA 1
ATOM 611 C C . PRO A 1 79 ? 11.687 -3.434 3.816 1.00 70.25 79 PRO A C 1
ATOM 613 O O . PRO A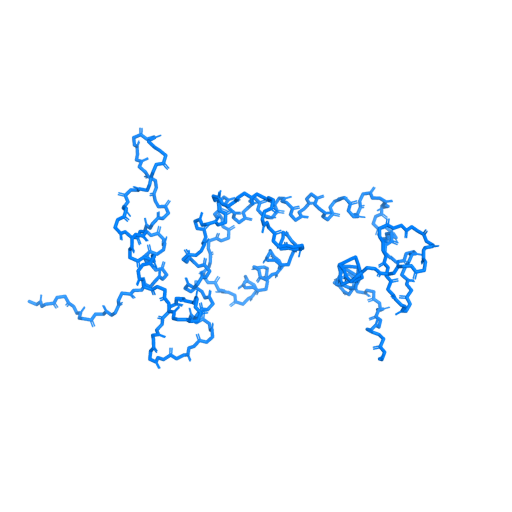 1 79 ? 11.229 -2.356 4.205 1.00 70.25 79 PRO A O 1
ATOM 616 N N . ILE A 1 80 ? 12.960 -3.575 3.455 1.00 69.00 80 ILE A N 1
ATOM 617 C CA . ILE A 1 80 ? 13.942 -2.493 3.549 1.00 69.00 80 ILE A CA 1
ATOM 618 C C . ILE A 1 80 ? 13.458 -1.275 2.749 1.00 69.00 80 ILE A C 1
ATOM 620 O O . ILE A 1 80 ? 13.131 -1.375 1.567 1.00 69.00 80 ILE A O 1
ATOM 624 N N . GLY A 1 81 ? 13.393 -0.119 3.414 1.00 66.06 81 GLY A N 1
ATOM 625 C CA . GLY A 1 81 ? 13.013 1.147 2.789 1.00 66.06 81 GLY A CA 1
ATOM 626 C C . GLY A 1 81 ? 11.508 1.324 2.583 1.00 66.06 81 GLY A C 1
ATOM 627 O O . GLY A 1 81 ? 11.097 2.381 2.098 1.00 66.06 81 GLY A O 1
ATOM 628 N N . PHE A 1 82 ? 10.677 0.354 2.982 1.00 77.56 82 PHE A N 1
ATOM 629 C CA . PHE A 1 82 ? 9.219 0.439 2.896 1.00 77.56 82 PHE A CA 1
ATOM 630 C C . PHE A 1 82 ? 8.675 1.668 3.628 1.00 77.56 82 PHE A C 1
ATOM 632 O O . PHE A 1 82 ? 7.856 2.401 3.078 1.00 77.56 82 PHE A O 1
ATOM 639 N N . GLU A 1 83 ? 9.209 1.975 4.813 1.00 74.81 83 GLU A N 1
ATOM 640 C CA . GLU A 1 83 ? 8.814 3.135 5.610 1.00 74.81 83 GLU A CA 1
ATOM 641 C C . GLU A 1 83 ? 9.142 4.480 4.948 1.00 74.81 83 GLU A C 1
ATOM 643 O O . GLU A 1 83 ? 8.724 5.514 5.452 1.00 74.81 83 GLU A O 1
ATOM 648 N N . VAL A 1 84 ? 9.879 4.497 3.832 1.00 70.88 84 VAL A N 1
ATOM 649 C CA . VAL A 1 84 ? 10.124 5.710 3.037 1.00 70.88 84 VAL A CA 1
ATOM 650 C C . VAL A 1 84 ? 9.514 5.609 1.640 1.00 70.88 84 VAL A C 1
ATOM 652 O O . VAL A 1 84 ? 9.084 6.622 1.102 1.00 70.88 84 VAL A O 1
ATOM 655 N N . ALA A 1 85 ? 9.501 4.434 1.011 1.00 71.31 85 ALA A N 1
ATOM 656 C CA . ALA A 1 85 ? 8.948 4.250 -0.328 1.00 71.31 85 ALA A CA 1
ATOM 657 C C . ALA A 1 85 ? 7.416 4.326 -0.320 1.00 71.31 85 ALA A C 1
ATOM 659 O O . ALA A 1 85 ? 6.831 5.049 -1.124 1.00 71.31 85 ALA A O 1
ATOM 660 N N . PHE A 1 86 ? 6.770 3.639 0.623 1.00 80.62 86 PHE A N 1
ATOM 661 C CA . PHE A 1 86 ? 5.316 3.558 0.682 1.00 80.62 86 PHE A CA 1
ATOM 662 C C . PHE A 1 86 ? 4.654 4.916 0.969 1.00 80.62 86 PHE A C 1
ATOM 664 O O . PHE A 1 86 ? 3.789 5.313 0.191 1.00 80.62 86 PHE A O 1
ATOM 671 N N . PRO A 1 87 ? 5.105 5.721 1.951 1.00 80.38 87 PRO A N 1
ATOM 672 C CA . PRO A 1 87 ? 4.586 7.078 2.102 1.00 80.38 87 PRO A CA 1
ATOM 673 C C . PRO A 1 87 ? 4.836 8.001 0.907 1.00 80.38 87 PRO A C 1
ATOM 675 O O . PRO A 1 87 ? 4.073 8.936 0.707 1.00 80.38 87 PRO A O 1
ATOM 678 N N . SER A 1 88 ? 5.892 7.786 0.116 1.00 75.62 88 SER A N 1
ATOM 679 C CA . SER A 1 88 ? 6.093 8.558 -1.120 1.00 75.62 88 SER A CA 1
ATOM 680 C C . SER A 1 88 ? 5.103 8.158 -2.212 1.00 75.62 88 SER A C 1
ATOM 682 O O . SER A 1 88 ? 4.663 9.013 -2.971 1.00 75.62 88 SER A O 1
ATOM 684 N N . LEU A 1 89 ? 4.710 6.883 -2.274 1.00 75.50 89 LEU A N 1
ATOM 685 C CA . LEU A 1 89 ? 3.613 6.447 -3.140 1.00 75.50 89 LEU A CA 1
ATOM 686 C C . LEU A 1 89 ? 2.276 7.040 -2.686 1.00 75.50 89 LEU A C 1
ATOM 688 O O . LEU A 1 89 ? 1.472 7.409 -3.534 1.00 75.50 89 LEU A O 1
ATOM 692 N N . LEU A 1 90 ? 2.051 7.176 -1.374 1.00 81.94 90 LEU A N 1
ATOM 693 C CA . LEU A 1 90 ? 0.864 7.850 -0.839 1.00 81.94 90 LEU A CA 1
ATOM 694 C C . LEU A 1 90 ? 0.843 9.345 -1.177 1.00 81.94 90 LEU A C 1
ATOM 696 O O . LEU A 1 90 ? -0.222 9.866 -1.490 1.00 81.94 90 LEU A O 1
ATOM 700 N N . ASP A 1 91 ? 1.993 10.025 -1.164 1.00 78.31 91 ASP A N 1
ATOM 701 C CA . ASP A 1 91 ? 2.080 11.425 -1.599 1.00 78.31 91 ASP A CA 1
ATOM 702 C C . ASP A 1 91 ? 1.687 11.562 -3.083 1.00 78.31 91 ASP A C 1
ATOM 704 O O . ASP A 1 91 ? 0.846 12.394 -3.417 1.00 78.31 91 ASP A O 1
ATOM 708 N N . ILE A 1 92 ? 2.201 10.685 -3.958 1.00 72.38 92 ILE A N 1
ATOM 709 C CA . ILE A 1 92 ? 1.815 10.645 -5.382 1.00 72.38 92 ILE A CA 1
ATOM 710 C C . ILE A 1 92 ? 0.323 10.316 -5.530 1.00 72.38 92 ILE A C 1
ATOM 712 O O . ILE A 1 92 ? -0.384 10.953 -6.303 1.00 72.38 92 ILE A O 1
ATOM 716 N N . ALA A 1 93 ? -0.185 9.340 -4.774 1.00 75.44 93 ALA A N 1
ATOM 717 C CA . ALA A 1 93 ? -1.599 8.975 -4.786 1.00 75.44 93 ALA A CA 1
ATOM 718 C C . ALA A 1 93 ? -2.501 10.155 -4.393 1.00 75.44 93 ALA A C 1
ATOM 720 O O . ALA A 1 93 ? -3.568 10.340 -4.976 1.00 75.44 93 ALA A O 1
ATOM 721 N N . LYS A 1 94 ? -2.045 10.981 -3.446 1.00 80.44 94 LYS A N 1
ATOM 722 C CA . LYS A 1 94 ? -2.737 12.192 -3.011 1.00 80.44 94 LYS A CA 1
ATOM 723 C C . LYS A 1 94 ? -2.727 13.280 -4.082 1.00 80.44 94 LYS A C 1
ATOM 725 O O . LYS A 1 94 ? -3.742 13.946 -4.254 1.00 80.44 94 LYS A O 1
ATOM 730 N N . GLU A 1 95 ? -1.618 13.448 -4.804 1.00 77.44 95 GLU A N 1
ATOM 731 C CA . GLU A 1 95 ? -1.531 14.348 -5.967 1.00 77.44 95 GLU A CA 1
ATOM 732 C C . GLU A 1 95 ? -2.446 13.905 -7.115 1.00 77.44 95 GLU A C 1
ATOM 734 O O . GLU A 1 95 ? -2.988 14.742 -7.830 1.00 77.44 95 GLU A O 1
ATOM 739 N N . LEU A 1 96 ? -2.649 12.594 -7.261 1.00 72.06 96 LEU A N 1
ATOM 740 C CA . LEU A 1 96 ? -3.584 11.993 -8.214 1.00 72.06 96 LEU A CA 1
ATOM 741 C C . LEU A 1 96 ? -5.034 11.943 -7.702 1.00 72.06 96 LEU A C 1
ATOM 743 O O . LEU A 1 96 ? -5.876 11.316 -8.340 1.00 72.06 96 LEU A O 1
ATOM 747 N N . GLU A 1 97 ? -5.321 12.575 -6.559 1.00 81.88 97 GLU A N 1
ATOM 748 C CA . GLU A 1 97 ? -6.653 12.658 -5.944 1.00 81.88 97 GLU A CA 1
ATOM 749 C C . GLU A 1 97 ? -7.295 11.285 -5.655 1.00 81.88 97 GLU A C 1
ATOM 751 O O . GLU A 1 97 ? -8.517 11.143 -5.639 1.00 81.88 97 GLU A O 1
ATOM 756 N N . LEU A 1 98 ? -6.482 10.255 -5.384 1.00 71.00 98 LEU A N 1
ATOM 757 C CA . LEU A 1 98 ? -6.994 8.938 -5.005 1.00 71.00 98 LEU A CA 1
ATOM 758 C C . LEU A 1 98 ? -7.642 8.986 -3.614 1.00 71.00 98 LEU A C 1
ATOM 760 O O . LEU A 1 98 ? -7.041 9.468 -2.647 1.00 71.00 98 LEU A O 1
ATOM 764 N N . GLU A 1 99 ? -8.850 8.429 -3.501 1.00 77.06 99 GLU A N 1
ATOM 765 C CA . GLU A 1 99 ? -9.603 8.333 -2.247 1.00 77.06 99 GLU A CA 1
ATOM 766 C C . GLU A 1 99 ? -8.994 7.263 -1.321 1.00 77.06 99 GLU A C 1
ATOM 768 O O . GLU A 1 99 ? -9.328 6.081 -1.365 1.00 77.06 99 GLU A O 1
ATOM 773 N N . ILE A 1 100 ? -8.056 7.674 -0.468 1.00 77.94 100 ILE A N 1
ATOM 774 C CA . ILE A 1 100 ? -7.340 6.832 0.508 1.00 77.94 100 ILE A CA 1
ATOM 775 C C . ILE A 1 100 ? -7.473 7.497 1.896 1.00 77.94 100 ILE A C 1
ATOM 777 O O . ILE A 1 100 ? -7.530 8.728 1.976 1.00 77.94 100 ILE A O 1
ATOM 781 N N . PRO A 1 101 ? -7.506 6.756 3.024 1.00 75.69 101 PRO A N 1
ATOM 782 C CA . PRO A 1 101 ? -7.547 7.350 4.365 1.00 75.69 101 PRO A CA 1
ATOM 783 C C . PRO A 1 101 ? -6.183 7.889 4.762 1.00 75.69 101 PRO A C 1
ATOM 785 O O . PRO A 1 101 ? -5.523 7.364 5.656 1.00 75.69 101 PRO A O 1
ATOM 788 N N . TYR A 1 102 ? -5.758 8.994 4.170 1.00 80.56 102 TYR A N 1
ATOM 789 C CA . TYR A 1 102 ? -4.504 9.635 4.570 1.00 80.56 102 TYR A CA 1
ATOM 790 C C . TYR A 1 102 ? -4.473 10.005 6.071 1.00 80.56 102 TYR A C 1
ATOM 792 O O . TYR A 1 102 ? -3.406 10.212 6.638 1.00 80.56 102 TYR A O 1
ATOM 800 N N . GLY A 1 103 ? -5.638 10.081 6.728 1.00 82.25 103 GLY A N 1
ATOM 801 C CA . GLY A 1 103 ? -5.770 10.290 8.170 1.00 82.25 103 GLY A CA 1
ATOM 802 C C . GLY A 1 103 ? -5.754 9.028 9.045 1.00 82.25 103 GLY A C 1
ATOM 803 O O . GLY A 1 103 ? -5.856 9.180 10.261 1.00 82.25 103 GLY A O 1
ATOM 804 N N . ASP A 1 104 ? -5.666 7.808 8.494 1.00 82.38 104 ASP A N 1
ATOM 805 C CA . ASP A 1 104 ? -5.637 6.596 9.326 1.00 82.38 104 ASP A CA 1
ATOM 806 C C . ASP A 1 104 ? -4.361 6.556 10.191 1.00 82.38 104 ASP A C 1
ATOM 808 O O . ASP A 1 104 ? -3.265 6.804 9.674 1.00 82.38 104 ASP A O 1
ATOM 812 N N . PRO A 1 105 ? -4.463 6.205 11.490 1.00 80.75 105 PRO A N 1
ATOM 813 C CA . PRO A 1 105 ? -3.310 6.114 12.380 1.00 80.75 105 PRO A CA 1
ATOM 814 C C . PRO A 1 105 ? -2.164 5.241 11.855 1.00 80.75 105 PRO A C 1
ATOM 816 O O . PRO A 1 105 ? -1.009 5.562 12.114 1.00 80.75 105 PRO A O 1
ATOM 819 N N . SER A 1 106 ? -2.451 4.173 11.104 1.00 76.62 106 SER A N 1
ATOM 820 C CA . SER A 1 106 ? -1.420 3.309 10.521 1.00 76.62 106 SER A CA 1
ATOM 821 C C . SER A 1 106 ? -0.601 4.038 9.458 1.00 76.62 106 SER A C 1
ATOM 823 O O . SER A 1 106 ? 0.620 3.906 9.432 1.00 76.62 106 SER A O 1
ATOM 825 N N . LEU A 1 107 ? -1.236 4.860 8.617 1.00 81.69 107 LEU A N 1
ATOM 826 C CA . LEU A 1 107 ? -0.516 5.658 7.621 1.00 81.69 107 LEU A CA 1
ATOM 827 C C . LEU A 1 107 ? 0.272 6.789 8.290 1.00 81.69 107 LEU A C 1
ATOM 829 O O . LEU A 1 107 ? 1.434 7.006 7.951 1.00 81.69 107 LEU A O 1
ATOM 833 N N . GLN A 1 108 ? -0.308 7.430 9.311 1.00 84.06 108 GLN A N 1
ATOM 834 C CA . GLN A 1 108 ? 0.385 8.442 10.115 1.00 84.06 108 GLN A CA 1
ATOM 835 C C . GLN A 1 108 ? 1.611 7.878 10.845 1.00 84.06 108 GLN A C 1
ATOM 837 O O . GLN A 1 108 ? 2.630 8.558 10.969 1.00 84.06 108 GLN A O 1
ATOM 842 N N . GLU A 1 109 ? 1.539 6.638 11.332 1.00 83.06 109 GLU A N 1
ATOM 843 C CA . GLU A 1 109 ? 2.666 5.975 11.984 1.00 83.06 109 GLU A CA 1
ATOM 844 C C . GLU A 1 109 ? 3.799 5.694 10.990 1.00 83.06 109 GLU A C 1
ATOM 846 O O . GLU A 1 109 ? 4.968 5.940 11.300 1.00 83.06 109 GLU A O 1
ATOM 851 N N . ILE A 1 110 ? 3.473 5.235 9.779 1.00 82.50 110 ILE A N 1
ATOM 852 C CA . ILE A 1 110 ? 4.473 5.042 8.724 1.00 82.50 110 ILE A CA 1
ATOM 853 C C . ILE A 1 110 ? 5.059 6.398 8.298 1.00 82.50 110 ILE A C 1
ATOM 855 O O . ILE A 1 110 ? 6.275 6.510 8.158 1.00 82.50 110 ILE A O 1
ATOM 859 N N . ASP A 1 111 ? 4.255 7.458 8.197 1.00 82.19 111 ASP A N 1
ATOM 860 C CA . ASP A 1 111 ? 4.745 8.823 7.968 1.00 82.19 111 ASP A CA 1
ATOM 861 C C . ASP A 1 111 ? 5.684 9.309 9.079 1.00 82.19 111 ASP A C 1
ATOM 863 O O . ASP A 1 111 ? 6.707 9.953 8.821 1.00 82.19 111 ASP A O 1
ATOM 867 N N . ALA A 1 112 ? 5.384 8.986 10.336 1.00 83.00 112 ALA A N 1
ATOM 868 C CA . ALA A 1 112 ? 6.262 9.293 11.455 1.00 83.00 112 ALA A CA 1
ATOM 869 C C . ALA A 1 112 ? 7.582 8.506 11.366 1.00 83.00 112 ALA A C 1
ATOM 871 O O . ALA A 1 112 ? 8.651 9.082 11.592 1.00 83.00 112 ALA A O 1
ATOM 872 N N . LYS A 1 113 ? 7.534 7.223 10.977 1.00 81.12 113 LYS A N 1
ATOM 873 C CA . LYS A 1 113 ? 8.722 6.390 10.714 1.00 81.12 113 LYS A CA 1
ATOM 874 C C . LYS A 1 113 ? 9.551 6.960 9.559 1.00 81.12 113 LYS A C 1
ATOM 876 O O . LYS A 1 113 ? 10.762 7.125 9.732 1.00 81.12 113 LYS A O 1
ATOM 881 N N . ARG A 1 114 ? 8.915 7.380 8.455 1.00 82.12 114 ARG A N 1
ATOM 882 C CA . ARG A 1 114 ? 9.546 8.130 7.355 1.00 82.12 114 ARG A CA 1
ATOM 883 C C . ARG A 1 114 ? 10.282 9.340 7.898 1.00 82.12 1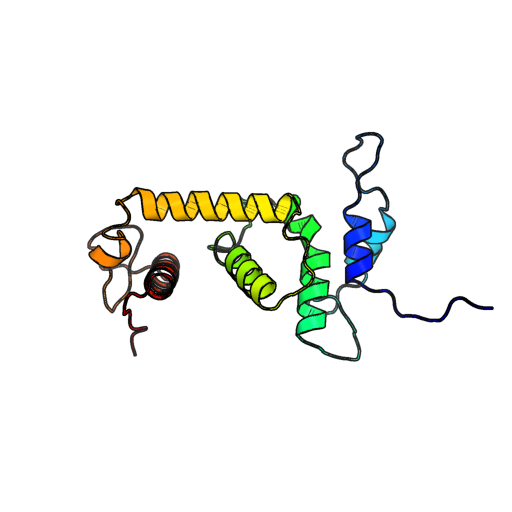14 ARG A C 1
ATOM 885 O O . ARG A 1 114 ? 11.480 9.473 7.682 1.00 82.12 114 ARG A O 1
ATOM 892 N N . ASN A 1 115 ? 9.590 10.208 8.631 1.00 78.12 115 ASN A N 1
ATOM 893 C CA . ASN A 1 115 ? 10.154 11.459 9.127 1.00 78.12 115 ASN A CA 1
ATOM 894 C C . ASN A 1 115 ? 11.306 11.229 10.107 1.00 78.12 115 ASN A C 1
ATOM 896 O O . ASN A 1 115 ? 12.299 11.947 10.056 1.00 78.12 115 ASN A O 1
ATOM 900 N N . LEU A 1 116 ? 11.227 10.211 10.966 1.00 76.81 116 LEU A N 1
ATOM 901 C CA . LEU A 1 116 ? 12.333 9.818 11.840 1.00 76.81 116 LEU A CA 1
ATOM 902 C C . LEU A 1 116 ? 13.534 9.304 11.042 1.00 76.81 116 LEU A C 1
ATOM 904 O O . LEU A 1 116 ? 14.671 9.662 11.360 1.00 76.81 116 LEU A O 1
ATOM 908 N N . LYS A 1 117 ? 13.304 8.496 10.004 1.00 71.69 117 LYS A N 1
ATOM 909 C CA . LYS A 1 117 ? 14.365 7.938 9.160 1.00 71.69 117 LYS A CA 1
ATOM 910 C C . LYS A 1 117 ? 15.010 9.016 8.286 1.00 71.69 117 LYS A C 1
ATOM 912 O O . LYS A 1 117 ? 16.230 9.159 8.308 1.00 71.69 117 LYS A O 1
ATOM 917 N N . LEU A 1 118 ? 14.210 9.871 7.649 1.00 65.94 118 LEU A N 1
ATOM 918 C CA . LEU A 1 118 ? 14.669 11.074 6.951 1.00 65.94 118 LEU A CA 1
ATOM 919 C C . LEU A 1 118 ? 15.416 12.009 7.895 1.00 65.94 118 LEU A C 1
ATOM 921 O O . LEU A 1 118 ? 16.506 12.449 7.561 1.00 65.94 118 LEU A O 1
ATOM 925 N N . LYS A 1 119 ? 14.915 12.248 9.113 1.00 67.75 119 LYS A N 1
ATOM 926 C CA . LYS A 1 119 ? 15.630 13.045 10.114 1.00 67.75 119 LYS A CA 1
ATOM 927 C C . LYS A 1 119 ? 16.958 12.403 10.490 1.00 67.75 119 LYS A C 1
ATOM 929 O O . LYS A 1 119 ? 17.907 13.141 10.648 1.00 67.75 119 LYS A O 1
ATOM 934 N N . ARG A 1 120 ? 17.093 11.077 10.588 1.00 62.28 120 ARG A N 1
ATOM 935 C CA . ARG A 1 120 ? 18.401 10.427 10.824 1.00 62.28 120 ARG A CA 1
ATOM 936 C C . ARG A 1 120 ? 19.378 10.623 9.661 1.00 62.28 120 ARG A C 1
ATOM 938 O O . ARG A 1 120 ? 20.569 10.806 9.913 1.00 62.28 120 ARG A O 1
ATOM 945 N N . TYR A 1 121 ? 18.895 10.619 8.420 1.00 55.22 121 TYR A N 1
ATOM 946 C CA . TYR A 1 121 ? 19.716 10.929 7.245 1.00 55.22 121 TYR A CA 1
ATOM 947 C C . TYR A 1 121 ? 20.071 12.426 7.170 1.00 55.22 121 TYR A C 1
ATOM 949 O O . TYR A 1 121 ? 21.223 12.779 6.927 1.00 55.22 121 TYR A O 1
ATOM 957 N N . CYS A 1 122 ? 19.115 13.306 7.468 1.00 49.12 122 CYS A N 1
ATOM 958 C CA . CYS A 1 122 ? 19.229 14.764 7.392 1.00 49.12 122 CYS A CA 1
ATOM 959 C C . CYS A 1 122 ? 19.726 15.437 8.685 1.00 49.12 122 CYS A C 1
ATOM 961 O O . CYS A 1 122 ? 19.984 16.630 8.680 1.00 49.12 122 CYS A O 1
ATOM 963 N N . SER A 1 123 ? 19.860 14.735 9.813 1.00 44.72 123 SER A N 1
ATOM 964 C CA . SER A 1 123 ? 20.432 15.275 11.059 1.00 44.72 123 SER A CA 1
ATOM 965 C C . SER A 1 123 ? 21.923 14.993 11.175 1.00 44.72 123 SER A C 1
ATOM 967 O O . SER A 1 123 ? 22.567 15.507 12.086 1.00 44.72 123 SER A O 1
ATOM 969 N N . LYS A 1 124 ? 22.486 14.172 10.278 1.00 45.78 124 LYS A N 1
ATOM 970 C CA . LYS A 1 124 ? 23.937 13.986 10.178 1.00 45.78 124 LYS A CA 1
ATOM 971 C C . LYS A 1 124 ? 24.641 15.126 9.434 1.00 45.78 124 LYS A C 1
ATOM 973 O O . LYS A 1 124 ? 25.864 15.177 9.495 1.00 45.78 124 LYS A O 1
ATOM 978 N N . THR A 1 125 ? 23.901 16.071 8.852 1.00 40.09 125 THR A N 1
ATOM 979 C CA . THR A 1 125 ? 24.388 17.391 8.421 1.00 40.09 125 THR A CA 1
ATOM 980 C C . THR A 1 125 ? 23.203 18.350 8.248 1.00 40.09 125 THR A C 1
ATOM 982 O O . THR A 1 125 ? 22.180 17.940 7.708 1.00 40.09 125 THR A O 1
ATOM 985 N N . PRO A 1 126 ? 23.302 19.624 8.672 1.00 39.38 126 PRO A N 1
ATOM 986 C CA . PRO A 1 126 ? 22.270 20.614 8.379 1.00 39.38 126 PRO A CA 1
ATOM 987 C C . PRO A 1 126 ? 22.070 20.709 6.860 1.00 39.38 126 PRO A C 1
ATOM 989 O O . PRO A 1 126 ? 23.023 20.555 6.098 1.00 39.38 126 PRO A O 1
ATOM 992 N N . VAL A 1 127 ? 20.828 20.978 6.455 1.00 44.28 127 VAL A N 1
ATOM 993 C CA . VAL A 1 127 ? 20.233 20.965 5.098 1.00 44.28 127 VAL A CA 1
ATOM 994 C C . VAL A 1 127 ? 20.965 21.821 4.034 1.00 44.28 127 VAL A C 1
ATOM 996 O O . VAL A 1 127 ? 20.481 21.983 2.925 1.00 44.28 127 VAL A O 1
ATOM 999 N N . LEU A 1 128 ? 22.169 22.326 4.303 1.00 42.00 128 LEU A N 1
ATOM 1000 C CA . LEU A 1 128 ? 23.032 22.924 3.286 1.00 42.00 128 LEU A CA 1
ATOM 1001 C C . LEU A 1 128 ? 23.887 21.902 2.512 1.00 42.00 128 LEU A C 1
ATOM 1003 O O . LEU A 1 128 ? 24.294 22.200 1.396 1.00 42.00 128 LEU A O 1
ATOM 1007 N N . HIS A 1 129 ? 24.132 20.706 3.061 1.00 46.81 129 HIS A N 1
ATOM 1008 C CA . HIS A 1 129 ? 24.866 19.628 2.384 1.00 46.81 129 HIS A CA 1
ATOM 1009 C C . HIS A 1 129 ? 24.364 18.280 2.899 1.00 46.81 129 HIS A C 1
ATOM 1011 O O . HIS A 1 129 ? 24.676 17.912 4.032 1.00 46.81 129 HIS A O 1
ATOM 1017 N N . SER A 1 130 ? 23.570 17.529 2.130 1.00 50.34 130 SER A N 1
ATOM 1018 C CA . SER A 1 130 ? 23.217 16.169 2.563 1.00 50.34 130 SER A CA 1
ATOM 1019 C C . SER A 1 130 ? 24.507 15.330 2.673 1.00 50.34 130 SER A C 1
ATOM 1021 O O . SER A 1 130 ? 25.429 15.543 1.878 1.00 50.34 130 SER A O 1
ATOM 1023 N N . PRO A 1 131 ? 24.625 14.381 3.624 1.00 54.97 131 PRO A N 1
ATOM 1024 C CA . PRO A 1 131 ? 25.801 13.510 3.688 1.00 54.97 131 PRO A CA 1
ATOM 1025 C C . PRO A 1 131 ? 25.973 12.773 2.359 1.00 54.97 131 PRO A C 1
ATOM 1027 O O . PRO A 1 131 ? 27.087 12.575 1.893 1.00 54.97 131 PRO A O 1
ATOM 1030 N N . PHE A 1 132 ? 24.855 12.447 1.712 1.00 53.41 132 PHE A N 1
ATOM 1031 C CA . PHE A 1 132 ? 24.840 11.861 0.387 1.00 53.41 132 PHE A CA 1
ATOM 1032 C C . PHE A 1 132 ? 25.515 12.762 -0.634 1.00 53.41 132 PHE A C 1
ATOM 1034 O O . PHE A 1 132 ? 26.390 12.277 -1.315 1.00 53.41 132 PHE A O 1
ATOM 1041 N N . GLN A 1 133 ? 25.242 14.065 -0.688 1.00 53.00 133 GLN A N 1
ATOM 1042 C CA . GLN A 1 133 ? 25.897 14.951 -1.657 1.00 53.00 133 GLN A CA 1
ATOM 1043 C C . GLN A 1 133 ? 27.420 15.009 -1.468 1.00 53.00 133 GLN A C 1
ATOM 1045 O O . GLN A 1 133 ? 28.168 15.062 -2.437 1.00 53.00 133 GLN A O 1
ATOM 1050 N N . THR A 1 134 ? 27.892 15.009 -0.219 1.00 57.50 134 THR A N 1
ATOM 1051 C CA . THR A 1 134 ? 29.333 15.060 0.079 1.00 57.50 134 THR A CA 1
ATOM 1052 C C . THR A 1 134 ? 30.045 13.732 -0.190 1.00 57.50 134 THR A C 1
ATOM 1054 O O . THR A 1 134 ? 31.246 13.736 -0.444 1.00 57.50 134 THR A O 1
ATOM 1057 N N . TYR A 1 135 ? 29.331 12.608 -0.115 1.00 63.16 135 TYR A N 1
ATOM 1058 C CA . TYR A 1 135 ? 29.904 11.266 -0.256 1.00 63.16 135 TYR A CA 1
ATOM 1059 C C . TYR A 1 135 ? 29.415 10.515 -1.502 1.00 63.16 135 TYR A C 1
ATOM 1061 O O . TYR A 1 135 ? 29.801 9.364 -1.679 1.00 63.16 135 TYR A O 1
ATOM 1069 N N . TRP A 1 136 ? 28.592 11.143 -2.348 1.00 67.62 136 TRP A N 1
ATOM 1070 C CA . TRP A 1 136 ? 28.074 10.565 -3.585 1.00 67.62 136 TRP A CA 1
ATOM 1071 C C . TRP A 1 136 ? 29.220 10.331 -4.559 1.00 67.62 136 TRP A C 1
ATOM 1073 O O . TRP A 1 136 ? 30.039 11.220 -4.795 1.00 67.62 136 TRP A O 1
ATOM 1083 N N . THR A 1 137 ? 29.251 9.138 -5.137 1.00 71.00 137 THR A N 1
ATOM 1084 C CA . THR A 1 137 ? 30.167 8.770 -6.217 1.00 71.00 137 THR A CA 1
ATOM 1085 C C . THR A 1 137 ? 29.355 8.212 -7.380 1.00 71.00 137 THR A C 1
ATOM 1087 O O . THR A 1 137 ? 28.197 7.840 -7.188 1.00 71.00 137 THR A O 1
ATOM 1090 N N . GLU A 1 138 ? 29.935 8.153 -8.581 1.00 69.94 138 GLU A N 1
ATOM 1091 C CA . GLU A 1 138 ? 29.273 7.527 -9.740 1.00 69.94 138 GLU A CA 1
ATOM 1092 C C . GLU A 1 138 ? 28.958 6.042 -9.493 1.00 69.94 138 GLU A C 1
ATOM 1094 O O . GLU A 1 138 ? 27.959 5.541 -9.994 1.00 69.94 138 GLU A O 1
ATOM 1099 N N . ASP A 1 139 ? 29.732 5.384 -8.624 1.00 67.06 139 ASP A N 1
ATOM 1100 C CA . ASP A 1 139 ? 29.538 3.990 -8.210 1.00 67.06 139 ASP A CA 1
ATOM 1101 C C . ASP A 1 139 ? 28.525 3.827 -7.049 1.00 67.06 139 ASP A C 1
ATOM 1103 O O . ASP A 1 139 ? 28.265 2.716 -6.584 1.00 67.06 139 ASP A O 1
ATOM 1107 N N . GLY A 1 140 ? 27.937 4.926 -6.555 1.00 66.62 140 GLY A N 1
ATOM 1108 C CA . GLY A 1 140 ? 26.969 4.934 -5.455 1.00 66.62 140 GLY A CA 1
ATOM 1109 C C . GLY A 1 140 ? 27.578 5.191 -4.073 1.00 66.62 140 GLY A C 1
ATOM 1110 O O . GLY A 1 140 ? 28.644 5.794 -3.937 1.00 66.62 140 GLY A O 1
ATOM 1111 N N . ILE A 1 141 ? 26.896 4.759 -3.009 1.00 69.56 141 ILE A N 1
ATOM 1112 C CA . ILE A 1 141 ? 27.248 5.034 -1.602 1.00 69.56 141 ILE A CA 1
ATOM 1113 C C . ILE A 1 141 ? 26.922 3.855 -0.665 1.00 69.56 141 ILE A C 1
ATOM 1115 O O . ILE A 1 141 ? 26.282 2.885 -1.056 1.00 69.56 141 ILE A O 1
ATOM 1119 N N . CYS A 1 142 ? 27.378 3.933 0.585 1.00 69.50 142 CYS A N 1
ATOM 1120 C CA . CYS A 1 142 ? 27.168 2.937 1.645 1.00 69.50 142 CYS A CA 1
ATOM 1121 C C . CYS A 1 142 ? 27.078 3.639 3.013 1.00 69.50 142 CYS A C 1
ATOM 1123 O O . CYS A 1 142 ? 27.366 4.837 3.129 1.00 69.50 142 CYS A O 1
ATOM 1125 N N . TRP A 1 143 ? 26.747 2.884 4.066 1.00 59.28 143 TRP A N 1
ATOM 1126 C CA . TRP A 1 143 ? 26.655 3.332 5.454 1.00 59.28 143 TRP A CA 1
ATOM 1127 C C . TRP A 1 143 ? 27.939 4.007 5.964 1.00 59.28 143 TRP A C 1
ATOM 1129 O O . TRP A 1 143 ? 27.902 4.774 6.935 1.00 59.28 143 TRP A O 1
ATOM 1139 N N . ALA A 1 144 ? 29.094 3.693 5.358 1.00 54.28 144 ALA A N 1
ATOM 1140 C CA . ALA A 1 144 ? 30.419 4.166 5.746 1.00 54.28 144 ALA A CA 1
ATOM 1141 C C . ALA A 1 144 ? 30.977 5.192 4.751 1.00 54.28 144 ALA A C 1
ATOM 1143 O O . ALA A 1 144 ? 30.822 5.080 3.541 1.00 54.28 144 ALA A O 1
ATOM 1144 N N . LYS A 1 145 ? 31.701 6.188 5.268 1.00 60.94 145 LYS A N 1
ATOM 1145 C CA . LYS A 1 145 ? 32.396 7.190 4.446 1.00 60.94 145 LYS A CA 1
ATOM 1146 C C . LYS A 1 145 ? 33.656 6.577 3.821 1.00 60.94 145 LYS A C 1
ATOM 1148 O O . LYS A 1 145 ? 34.372 5.857 4.512 1.00 60.94 145 LYS A O 1
ATOM 1153 N N . ASN A 1 146 ? 33.966 6.931 2.569 1.00 58.88 146 ASN A N 1
ATOM 1154 C CA . ASN A 1 146 ? 35.195 6.538 1.853 1.00 58.88 146 ASN A CA 1
ATOM 1155 C C . ASN A 1 146 ? 35.443 5.016 1.781 1.00 58.88 146 ASN A C 1
ATOM 1157 O O . ASN A 1 146 ? 36.587 4.563 1.841 1.00 58.88 146 ASN A O 1
ATOM 1161 N N . THR A 1 147 ? 34.380 4.222 1.672 1.00 61.09 147 THR A N 1
ATOM 1162 C CA . THR A 1 147 ? 34.478 2.780 1.410 1.00 61.09 147 THR A CA 1
ATOM 1163 C C . THR A 1 147 ? 34.415 2.502 -0.094 1.00 61.09 147 THR A C 1
ATOM 1165 O O . THR A 1 147 ? 33.834 3.279 -0.843 1.00 61.09 147 THR A O 1
ATOM 1168 N N . ARG A 1 148 ? 35.015 1.386 -0.528 1.00 57.81 148 ARG A N 1
ATOM 1169 C CA . ARG A 1 148 ? 34.862 0.834 -1.892 1.00 57.81 148 ARG A CA 1
ATOM 1170 C C . ARG A 1 148 ? 33.664 -0.113 -2.017 1.00 57.81 148 ARG A C 1
ATOM 1172 O O . ARG A 1 148 ? 33.441 -0.692 -3.072 1.00 57.81 148 ARG A O 1
ATOM 1179 N N . VAL A 1 149 ? 32.974 -0.362 -0.907 1.00 56.16 149 VAL A N 1
ATOM 1180 C CA . VAL A 1 149 ? 31.778 -1.200 -0.859 1.00 56.16 149 VAL A CA 1
ATOM 1181 C C . VAL A 1 149 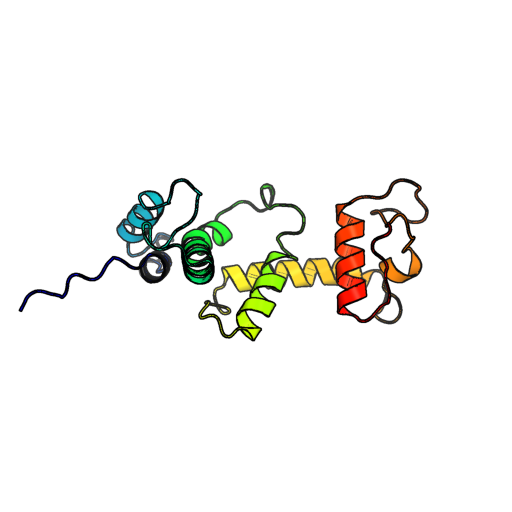? 30.586 -0.270 -0.979 1.00 56.16 149 VAL A C 1
ATOM 1183 O O . VAL A 1 149 ? 30.389 0.560 -0.099 1.00 56.16 149 VAL A O 1
ATOM 1186 N N . HIS A 1 150 ? 29.823 -0.399 -2.055 1.00 65.06 150 HIS A N 1
ATOM 1187 C CA . HIS A 1 150 ? 28.594 0.357 -2.269 1.00 65.06 150 HIS A CA 1
ATOM 1188 C C . HIS A 1 150 ? 27.409 -0.551 -1.952 1.00 65.06 150 HIS A C 1
ATOM 1190 O O . HIS A 1 150 ? 27.402 -1.722 -2.336 1.00 65.06 150 HIS A O 1
ATOM 1196 N N . GLU A 1 151 ? 26.424 -0.030 -1.228 1.00 66.62 151 GLU A N 1
ATOM 1197 C CA . GLU A 1 151 ? 25.208 -0.771 -0.911 1.00 66.62 151 GLU A CA 1
ATOM 1198 C C . GLU A 1 151 ? 24.054 -0.246 -1.743 1.00 66.62 151 GLU A C 1
ATOM 1200 O O . GLU A 1 151 ? 23.828 0.962 -1.839 1.00 66.62 151 GLU A O 1
ATOM 1205 N N . VAL A 1 152 ? 23.306 -1.170 -2.347 1.00 68.56 152 VAL A N 1
ATOM 1206 C CA . VAL A 1 152 ? 22.173 -0.825 -3.208 1.00 68.56 152 VAL A CA 1
ATOM 1207 C C . VAL A 1 152 ? 21.101 -0.051 -2.441 1.00 68.56 152 VAL A C 1
ATOM 1209 O O . VAL A 1 152 ? 20.512 0.862 -3.008 1.00 68.56 152 VAL A O 1
ATOM 1212 N N . ASP A 1 153 ? 20.886 -0.354 -1.157 1.00 65.06 153 ASP A N 1
ATOM 1213 C CA . ASP A 1 153 ? 19.894 0.327 -0.317 1.00 65.06 153 ASP A CA 1
ATOM 1214 C C . ASP A 1 153 ? 20.255 1.806 -0.117 1.00 65.06 153 ASP A C 1
ATOM 1216 O O . ASP A 1 153 ? 19.517 2.699 -0.541 1.00 65.06 153 ASP A O 1
ATOM 1220 N N . ASP A 1 154 ? 21.451 2.076 0.414 1.00 66.62 154 ASP A N 1
ATOM 1221 C CA . ASP A 1 154 ? 21.934 3.443 0.614 1.00 66.62 154 ASP A CA 1
ATOM 1222 C C . ASP A 1 154 ? 22.056 4.202 -0.710 1.00 66.62 154 ASP A C 1
ATOM 1224 O O . ASP A 1 154 ? 21.680 5.371 -0.780 1.00 66.62 154 ASP A O 1
ATOM 1228 N N . THR A 1 155 ? 22.520 3.544 -1.776 1.00 71.06 155 THR A N 1
ATOM 1229 C CA . THR A 1 155 ? 22.652 4.153 -3.109 1.00 71.06 155 THR A CA 1
ATOM 1230 C C . THR A 1 155 ? 21.301 4.546 -3.689 1.00 71.06 155 THR A C 1
ATOM 1232 O O . THR A 1 155 ? 21.130 5.687 -4.115 1.00 71.06 155 THR A O 1
ATOM 1235 N N . SER A 1 156 ? 20.314 3.650 -3.651 1.00 69.81 156 SER A N 1
ATOM 1236 C CA . SER A 1 156 ? 18.963 3.910 -4.168 1.00 69.81 156 SER A CA 1
ATOM 1237 C C . SER A 1 156 ? 18.270 5.016 -3.375 1.00 69.81 156 SER A C 1
ATOM 1239 O O . SER A 1 156 ? 17.624 5.903 -3.940 1.00 69.81 156 SER A O 1
ATOM 1241 N N . MET A 1 157 ? 18.435 5.000 -2.051 1.00 68.50 157 MET A N 1
ATOM 1242 C CA . MET A 1 157 ? 17.893 6.016 -1.156 1.00 68.50 157 MET A CA 1
ATOM 1243 C C . MET A 1 157 ? 18.566 7.377 -1.352 1.00 68.50 157 MET A C 1
ATOM 1245 O O . MET A 1 157 ? 17.870 8.388 -1.465 1.00 68.50 157 MET A O 1
ATOM 1249 N N . GLY A 1 158 ? 19.896 7.413 -1.446 1.00 67.50 158 GLY A N 1
ATOM 1250 C CA . GLY A 1 158 ? 20.668 8.619 -1.736 1.00 67.50 158 GLY A CA 1
ATOM 1251 C C . GLY A 1 158 ? 20.307 9.216 -3.093 1.00 67.50 158 GLY A C 1
ATOM 1252 O O . GLY A 1 158 ? 20.003 10.405 -3.161 1.00 67.50 158 GLY A O 1
ATOM 1253 N N . PHE A 1 159 ? 20.241 8.389 -4.141 1.00 69.00 159 PHE A N 1
ATOM 1254 C CA . PHE A 1 159 ? 19.835 8.798 -5.487 1.00 69.00 159 PHE A CA 1
ATOM 1255 C C . PHE A 1 159 ? 18.458 9.462 -5.478 1.00 69.00 159 PHE A C 1
ATOM 1257 O O . PHE A 1 159 ? 18.288 10.579 -5.970 1.00 69.00 159 PHE A O 1
ATOM 1264 N N . ARG A 1 160 ? 17.472 8.794 -4.861 1.00 66.75 160 ARG A N 1
ATOM 1265 C CA . ARG A 1 160 ? 16.095 9.287 -4.774 1.00 66.75 160 ARG A CA 1
ATOM 1266 C C . ARG A 1 160 ? 16.012 10.610 -4.021 1.00 66.75 160 ARG A C 1
ATOM 1268 O O . ARG A 1 160 ? 15.369 11.539 -4.501 1.00 66.75 160 ARG A O 1
ATOM 1275 N N . LEU A 1 161 ? 16.667 10.711 -2.864 1.00 61.22 161 LEU A N 1
ATOM 1276 C CA . LEU A 1 161 ? 16.658 11.928 -2.049 1.00 61.22 161 LEU A CA 1
ATOM 1277 C C . LEU A 1 161 ? 17.358 13.096 -2.752 1.00 61.22 161 LEU A C 1
ATOM 1279 O O . LEU A 1 161 ? 16.851 14.214 -2.724 1.00 61.22 161 LEU A O 1
ATOM 1283 N N . LEU A 1 162 ? 1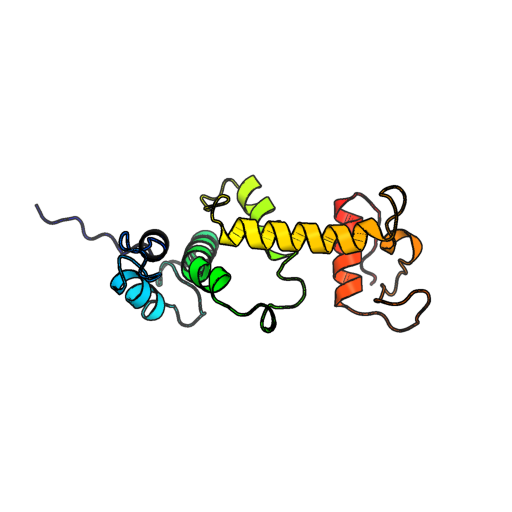8.490 12.847 -3.415 1.00 65.31 162 LEU A N 1
ATOM 1284 C CA . LEU A 1 162 ? 19.213 13.870 -4.169 1.00 65.31 162 LEU A CA 1
ATOM 1285 C C . LEU A 1 162 ? 18.377 14.381 -5.354 1.00 65.31 162 LEU A C 1
ATOM 1287 O O . LEU A 1 162 ? 18.189 15.591 -5.478 1.00 65.31 162 LEU A O 1
ATOM 1291 N N . ARG A 1 163 ? 17.770 13.489 -6.148 1.00 65.94 163 ARG A N 1
ATOM 1292 C CA . ARG A 1 163 ? 16.843 13.867 -7.234 1.00 65.94 163 ARG A CA 1
ATOM 1293 C C . ARG A 1 163 ? 15.647 14.679 -6.737 1.00 65.94 163 ARG A C 1
ATOM 1295 O O . ARG A 1 163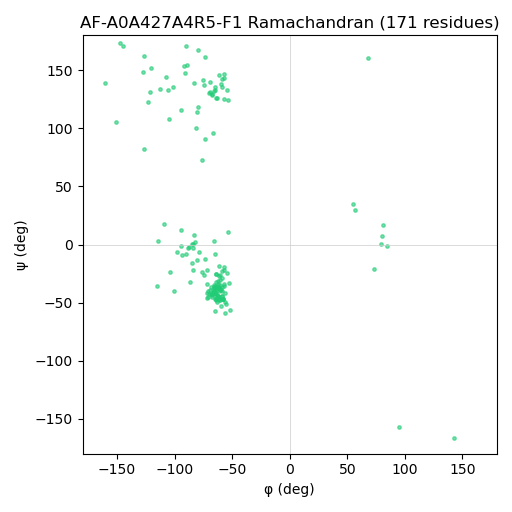 ? 15.333 15.708 -7.329 1.00 65.94 163 ARG A O 1
ATOM 1302 N N . LEU A 1 164 ? 14.995 14.246 -5.653 1.00 58.81 164 LEU A N 1
ATOM 1303 C CA . LEU A 1 164 ? 13.823 14.931 -5.083 1.00 58.81 164 LEU A CA 1
ATOM 1304 C C . LEU A 1 164 ? 14.132 16.365 -4.630 1.00 58.81 164 LEU A C 1
ATOM 1306 O O . LEU A 1 164 ? 13.264 17.230 -4.698 1.00 58.81 164 LEU A O 1
ATOM 1310 N N . HIS A 1 165 ? 15.366 16.633 -4.199 1.00 61.50 165 HIS A N 1
ATOM 1311 C CA . HIS A 1 165 ? 15.816 17.968 -3.803 1.00 61.50 165 HIS A CA 1
ATOM 1312 C C . HIS A 1 165 ? 16.505 18.754 -4.934 1.00 61.50 165 HIS A C 1
ATOM 1314 O O . HIS A 1 165 ? 17.092 19.803 -4.676 1.00 61.50 165 HIS A O 1
ATOM 1320 N N . GLY A 1 166 ? 16.410 18.283 -6.184 1.00 64.62 166 GLY A N 1
ATOM 1321 C CA . GLY A 1 166 ? 16.892 19.001 -7.367 1.00 64.62 166 GLY A CA 1
ATOM 1322 C C . GLY A 1 166 ? 18.394 18.882 -7.632 1.00 64.62 166 GLY A C 1
ATOM 1323 O O . GLY A 1 166 ? 18.936 19.682 -8.391 1.00 64.62 166 GLY A O 1
ATOM 1324 N N . TYR A 1 167 ? 19.075 17.909 -7.023 1.00 69.00 167 TYR A N 1
ATOM 1325 C CA . TYR A 1 167 ? 20.479 17.626 -7.314 1.00 69.00 167 TYR A CA 1
ATOM 1326 C C . TYR A 1 167 ? 20.615 16.738 -8.555 1.00 69.00 167 TYR A C 1
ATOM 1328 O O . TYR A 1 167 ? 19.867 15.774 -8.738 1.00 69.00 167 TYR A 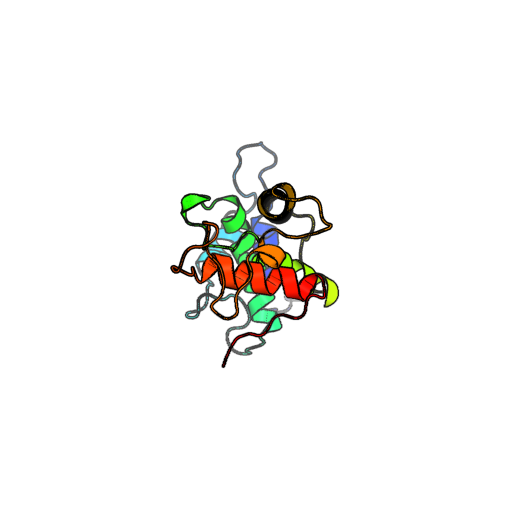O 1
ATOM 1336 N N . ASP A 1 168 ? 21.605 17.058 -9.386 1.00 71.62 168 ASP A N 1
ATOM 1337 C CA . ASP A 1 168 ? 21.918 16.307 -10.598 1.00 71.62 168 ASP A CA 1
ATOM 1338 C C . ASP A 1 168 ? 22.762 15.071 -10.254 1.00 71.62 168 ASP A C 1
ATOM 1340 O O . ASP A 1 168 ? 23.960 15.166 -9.987 1.00 71.62 168 ASP A O 1
ATOM 1344 N N . VAL A 1 169 ? 22.101 13.914 -10.191 1.00 73.88 169 VAL A N 1
ATOM 1345 C CA . VAL A 1 169 ? 22.729 12.601 -10.009 1.00 73.88 169 VAL A CA 1
ATOM 1346 C C . VAL A 1 169 ? 22.366 11.683 -11.180 1.00 73.88 169 VAL A C 1
ATOM 1348 O O . VAL A 1 169 ? 21.193 11.565 -11.571 1.00 73.88 169 VAL A O 1
ATOM 1351 N N . SER A 1 170 ? 23.396 11.047 -11.744 1.00 70.94 170 SER A N 1
ATOM 1352 C CA . SER A 1 170 ? 23.307 10.079 -12.844 1.00 70.94 170 SER A CA 1
ATOM 1353 C C . SER A 1 170 ? 23.155 8.657 -12.303 1.00 70.94 170 SER A C 1
ATOM 1355 O O . SER A 1 170 ? 23.655 8.352 -11.223 1.00 70.94 170 SER A O 1
ATOM 1357 N N . ALA A 1 171 ? 22.441 7.803 -13.038 1.00 59.19 171 ALA A N 1
ATOM 1358 C CA . ALA A 1 171 ? 22.213 6.406 -12.665 1.00 59.19 171 ALA A CA 1
ATOM 1359 C C . ALA A 1 171 ? 23.381 5.469 -13.046 1.00 59.19 171 ALA A C 1
ATOM 1361 O O . ALA A 1 171 ? 23.275 4.270 -12.811 1.00 59.19 171 ALA A O 1
ATOM 1362 N N . GLY A 1 172 ? 24.471 6.008 -13.612 1.00 61.91 172 GLY A N 1
ATOM 1363 C CA . GLY A 1 172 ? 25.494 5.205 -14.291 1.00 61.91 172 GLY A CA 1
ATOM 1364 C C . GLY A 1 172 ? 24.950 4.580 -15.585 1.00 61.91 172 GLY A C 1
ATOM 1365 O O . GLY A 1 172 ? 23.735 4.531 -15.788 1.00 61.91 172 GLY A O 1
ATOM 1366 N N . GLU A 1 173 ? 25.839 4.166 -16.487 1.00 41.62 173 GLU A N 1
ATOM 1367 C CA . GLU A 1 173 ? 25.487 3.316 -17.642 1.00 41.62 173 GLU A CA 1
ATOM 1368 C C . GLU A 1 173 ? 25.545 1.829 -17.275 1.00 41.62 173 GLU A C 1
ATOM 1370 O O . GLU A 1 173 ? 26.460 1.445 -16.508 1.00 41.62 173 GLU A O 1
#

Secondary structure (DSSP, 8-state):
-PPP--PPPHHHHHHHHTPBPTTS-SSBS-HHHHHHHHHT--TTS--S-SSS--HHHHHHHHHHHHHHHHHHS-GGGPPTTHHHHHHHHHHHHHHTT----TT-HHHHHHHHHHHHHHHHHHSSS-TTS-HHHHH-BTTB--SSTT-S---HHHHHHHHHHHHHTT-------

Solvent-accessible surface area (backbone atoms only — not comparable to full-atom values): 10386 Å² total; per-residue (Å²): 134,78,82,76,96,67,81,85,52,47,42,63,37,28,56,52,28,70,38,60,39,90,84,69,78,80,45,52,60,36,59,66,34,47,51,48,54,71,74,58,52,42,96,87,72,37,25,54,66,92,86,59,89,42,73,68,50,32,50,53,16,30,49,41,56,41,50,66,49,68,63,68,59,62,75,89,74,55,59,90,61,41,50,53,52,51,54,49,51,51,53,52,37,53,76,68,67,53,96,64,69,77,82,38,68,53,54,48,49,38,46,50,48,24,51,53,52,49,42,60,57,48,68,74,27,66,94,87,49,49,56,49,73,80,57,59,46,82,83,38,27,37,101,56,83,96,59,93,64,58,34,71,67,50,23,53,52,40,51,53,54,38,48,76,71,72,44,95,77,77,90,63,136

Organism: Ensete ventricosum (NCBI:txid4639)